Protein AF-A0A4Q1FL68-F1 (afdb_monomer)

Radius of gyration: 21.6 Å; Cα contacts (8 Å, |Δi|>4): 168; chains: 1; bounding box: 75×40×51 Å

Solvent-accessible surface area (backbone atoms only — not comparable to full-atom values): 9561 Å² total; per-residue (Å²): 139,89,84,81,88,77,91,76,84,89,76,88,78,85,79,75,80,67,75,79,68,65,76,71,36,70,57,87,74,77,48,48,93,77,62,87,72,73,60,87,50,47,47,57,50,82,86,76,39,40,48,78,50,68,54,95,73,36,82,46,77,43,69,83,69,42,87,96,57,92,79,55,83,44,69,54,54,69,50,68,47,77,45,79,48,75,44,86,43,71,66,96,76,82,95,60,69,50,73,46,64,46,68,84,39,97,88,41,91,82,41,61,41,79,60,50,80,71,38,71,60,80,55,54,75,44,78,43,81,39,72,44,69,81,77,81,82,85,127

Secondary structure (DSSP, 8-state):
-------------------------SS----TTT--S--TT-EE-TTTT-EEEEETTEEEEE-TT-TTS---EEPPP--SEEEEEEE-----SSS-EEEEEEES-TT-TT-EEEEEEEEE--SS-EEEEEEE-------

Structure (mmCIF, N/CA/C/O backbone):
data_AF-A0A4Q1FL68-F1
#
_entry.id   AF-A0A4Q1FL68-F1
#
loop_
_atom_site.group_PDB
_atom_site.id
_atom_site.type_symbol
_atom_site.label_atom_id
_atom_site.label_alt_id
_atom_site.label_comp_id
_atom_site.label_asym_id
_atom_site.label_entity_id
_atom_site.label_seq_id
_atom_site.pdbx_PDB_ins_code
_atom_site.Cartn_x
_atom_site.Cartn_y
_atom_site.Cartn_z
_atom_site.occupancy
_atom_site.B_iso_or_equiv
_atom_site.auth_seq_id
_atom_site.auth_comp_id
_atom_site.auth_asym_id
_atom_site.auth_atom_id
_atom_site.pdbx_PDB_model_num
ATOM 1 N N . MET A 1 1 ? -60.966 20.858 -30.328 1.00 38.47 1 MET A N 1
ATOM 2 C CA . MET A 1 1 ? -59.551 21.075 -29.950 1.00 38.47 1 MET A CA 1
ATOM 3 C C . MET A 1 1 ? -59.483 21.278 -28.440 1.00 38.47 1 MET A C 1
ATOM 5 O O . MET A 1 1 ? -59.977 22.287 -27.958 1.00 38.47 1 MET A O 1
ATOM 9 N N . LYS A 1 2 ? -58.999 20.282 -27.686 1.00 35.16 2 LYS A N 1
ATOM 10 C CA . LYS A 1 2 ? -58.949 20.307 -26.213 1.00 35.16 2 LYS A CA 1
ATOM 11 C C . LYS A 1 2 ? -57.629 20.940 -25.759 1.00 35.16 2 LYS A C 1
ATOM 13 O O . LYS A 1 2 ? -56.574 20.462 -26.155 1.00 35.16 2 LYS A O 1
ATOM 18 N N . ARG A 1 3 ? -57.688 21.988 -24.933 1.00 37.50 3 ARG A N 1
ATOM 19 C CA . ARG A 1 3 ? -56.537 22.503 -24.176 1.00 37.50 3 ARG A CA 1
ATOM 20 C C . ARG A 1 3 ? -56.723 22.067 -22.728 1.00 37.50 3 ARG A C 1
ATOM 22 O O . ARG A 1 3 ? -57.634 22.549 -22.067 1.00 37.50 3 ARG A O 1
ATOM 29 N N . VAL A 1 4 ? -55.902 21.129 -22.270 1.00 54.00 4 VAL A N 1
ATOM 30 C CA . VAL A 1 4 ? -55.790 20.783 -20.850 1.00 54.00 4 VAL A CA 1
ATOM 31 C C . VAL A 1 4 ? -54.464 21.359 -20.379 1.00 54.00 4 VAL A C 1
ATOM 33 O O . VAL A 1 4 ? -53.405 20.955 -20.851 1.00 54.00 4 VAL A O 1
ATOM 36 N N . VAL A 1 5 ? -54.546 22.358 -19.507 1.00 51.44 5 VAL A N 1
ATOM 37 C CA . VAL A 1 5 ? -53.416 22.874 -18.736 1.00 51.44 5 VAL A CA 1
ATOM 38 C C . VAL A 1 5 ? -53.169 21.870 -17.614 1.00 51.44 5 VAL A C 1
ATOM 40 O O . VAL A 1 5 ? -54.077 21.615 -16.828 1.00 51.44 5 VAL A O 1
ATOM 43 N N . LEU A 1 6 ? -51.969 21.293 -17.542 1.00 43.84 6 LEU A N 1
ATOM 44 C CA . LEU A 1 6 ? -51.555 20.461 -16.414 1.00 43.84 6 LEU A CA 1
ATOM 45 C C . LEU A 1 6 ? -50.256 21.025 -15.840 1.00 43.84 6 LEU A C 1
ATOM 47 O O . LEU A 1 6 ? -49.167 20.795 -16.361 1.00 43.84 6 LEU A O 1
ATOM 51 N N . ALA A 1 7 ? -50.404 21.810 -14.775 1.00 53.12 7 ALA A N 1
ATOM 52 C CA . ALA A 1 7 ? -49.315 22.184 -13.890 1.00 53.12 7 ALA A CA 1
ATOM 53 C C . ALA A 1 7 ? -48.900 20.936 -13.095 1.00 53.12 7 ALA A C 1
ATOM 55 O O . ALA A 1 7 ? -49.664 20.437 -12.270 1.00 53.12 7 ALA A O 1
ATOM 56 N N . GLY A 1 8 ? -47.713 20.405 -13.386 1.00 50.78 8 GLY A N 1
ATOM 57 C CA . GLY A 1 8 ? -47.106 19.311 -12.635 1.00 50.78 8 GLY A CA 1
ATOM 58 C C . GLY A 1 8 ? -46.174 19.855 -11.558 1.00 50.78 8 GLY A C 1
ATOM 59 O O . GLY A 1 8 ? -45.108 20.379 -11.867 1.00 50.78 8 GLY A O 1
ATOM 60 N N . LEU A 1 9 ? -46.582 19.717 -10.298 1.00 55.81 9 LEU A N 1
ATOM 61 C CA . LEU A 1 9 ? -45.717 19.817 -9.124 1.00 55.81 9 LEU A CA 1
ATOM 62 C C . LEU A 1 9 ? -44.609 18.758 -9.221 1.00 55.81 9 LEU A C 1
ATOM 64 O O . LEU A 1 9 ? -44.882 17.567 -9.088 1.00 55.81 9 LEU A O 1
ATOM 68 N N . ILE A 1 10 ? -43.359 19.184 -9.414 1.00 57.78 10 ILE A N 1
ATOM 69 C CA . ILE A 1 10 ? -42.196 18.333 -9.146 1.00 57.78 10 ILE A CA 1
ATOM 70 C C . ILE A 1 10 ? -41.910 18.447 -7.650 1.00 57.78 10 ILE A C 1
ATOM 72 O O . ILE A 1 10 ? -41.190 19.331 -7.192 1.00 57.78 10 ILE A O 1
ATOM 76 N N . THR A 1 11 ? -42.530 17.566 -6.873 1.00 56.22 11 THR A N 1
ATOM 77 C CA . THR A 1 11 ? -42.087 17.249 -5.516 1.00 56.22 11 THR A CA 1
ATOM 78 C C . THR A 1 11 ? -41.126 16.066 -5.552 1.00 56.22 11 THR A C 1
ATOM 80 O O . THR A 1 11 ? -41.360 15.100 -6.272 1.00 56.22 11 THR A O 1
ATOM 83 N N . MET A 1 12 ? -40.134 16.135 -4.665 1.00 51.56 12 MET A N 1
ATOM 84 C CA . MET A 1 12 ? -39.183 15.102 -4.242 1.00 51.56 12 MET A CA 1
ATOM 85 C C . MET A 1 12 ? -37.934 14.848 -5.086 1.00 51.56 12 MET A C 1
ATOM 87 O O . MET A 1 12 ? -37.972 14.415 -6.230 1.00 51.56 12 MET A O 1
ATOM 91 N N . GLY A 1 13 ? -36.810 14.943 -4.377 1.00 44.91 13 GLY A N 1
ATOM 92 C CA . GLY A 1 13 ? -35.602 14.196 -4.688 1.00 44.91 13 GLY A CA 1
ATOM 93 C C . GLY A 1 13 ? -34.361 14.856 -4.122 1.00 44.91 13 GLY A C 1
ATOM 94 O O . GLY A 1 13 ? -33.482 15.229 -4.887 1.00 44.91 13 GLY A O 1
ATOM 95 N N . GLY A 1 14 ? -34.302 15.051 -2.801 1.00 46.12 14 GLY A N 1
ATOM 96 C CA . GLY A 1 14 ? -33.096 15.539 -2.145 1.00 46.12 14 GLY A CA 1
ATOM 97 C C . GLY A 1 14 ? -31.910 14.649 -2.502 1.00 46.12 14 GLY A C 1
ATOM 98 O O . GLY A 1 14 ? -31.832 13.505 -2.061 1.00 46.12 14 GLY A O 1
ATOM 99 N N . PHE A 1 15 ? -30.979 15.183 -3.287 1.00 42.38 15 PHE A N 1
ATOM 100 C CA . PHE A 1 15 ? -29.649 14.612 -3.411 1.00 42.38 15 PHE A CA 1
ATOM 101 C C . PHE A 1 15 ? -28.883 14.984 -2.145 1.00 42.38 15 PHE A C 1
ATOM 103 O O . PHE A 1 15 ? -28.096 15.925 -2.102 1.00 42.38 15 PHE A O 1
ATOM 110 N N . LEU A 1 16 ? -29.144 14.223 -1.082 1.00 40.34 16 LEU A N 1
ATOM 111 C CA . LEU A 1 16 ? -28.136 13.984 -0.068 1.00 40.34 16 LEU A CA 1
ATOM 112 C C . LEU A 1 16 ? -26.977 13.307 -0.799 1.00 40.34 16 LEU A C 1
ATOM 114 O O . LEU A 1 16 ? -26.956 12.090 -0.969 1.00 40.34 16 LEU A O 1
ATOM 118 N N . THR A 1 17 ? -26.005 14.094 -1.248 1.00 43.28 17 THR A N 1
ATOM 119 C CA . THR A 1 17 ? -24.650 13.599 -1.454 1.00 43.28 17 THR A CA 1
ATOM 120 C C . THR A 1 17 ? -24.117 13.236 -0.073 1.00 43.28 17 THR A C 1
ATOM 122 O O . THR A 1 17 ? -23.341 13.973 0.533 1.00 43.28 17 THR A O 1
ATOM 125 N N . ALA A 1 18 ? -24.595 12.116 0.473 1.00 43.59 18 ALA A N 1
ATOM 126 C CA . ALA A 1 18 ? -23.872 11.410 1.500 1.00 43.59 18 ALA A CA 1
ATOM 127 C C . ALA A 1 18 ? -22.549 11.050 0.835 1.00 43.59 18 ALA A C 1
ATOM 129 O O . ALA A 1 18 ? -22.486 10.160 -0.014 1.00 43.59 18 ALA A O 1
ATOM 130 N N . THR A 1 19 ? -21.502 11.805 1.158 1.00 42.75 19 THR A N 1
ATOM 131 C CA . THR A 1 19 ? -20.141 11.333 0.988 1.00 42.75 19 THR A CA 1
ATOM 132 C C . THR A 1 19 ? -20.134 9.964 1.650 1.00 42.75 19 THR A C 1
ATOM 134 O O . THR A 1 19 ? -20.277 9.842 2.866 1.00 42.75 19 THR A O 1
ATOM 137 N N . ALA A 1 20 ? -20.088 8.899 0.851 1.00 45.69 20 ALA A N 1
ATOM 138 C CA . ALA A 1 20 ? -19.886 7.558 1.368 1.00 45.69 20 ALA A CA 1
ATOM 139 C C . ALA A 1 20 ? -18.429 7.491 1.833 1.00 45.69 20 ALA A C 1
ATOM 141 O O . ALA A 1 20 ? -17.590 6.836 1.225 1.00 45.69 20 ALA A O 1
ATOM 142 N N . GLN A 1 21 ? -18.112 8.251 2.881 1.00 44.91 21 GLN A N 1
ATOM 143 C CA . GLN A 1 21 ? -16.871 8.161 3.603 1.00 44.91 21 GLN A CA 1
ATOM 144 C C . GLN A 1 21 ? -16.865 6.740 4.143 1.00 44.91 21 GLN A C 1
ATOM 146 O O . GLN A 1 21 ? -17.746 6.341 4.910 1.00 44.91 21 GLN A O 1
ATOM 151 N N . CYS A 1 22 ? -15.955 5.945 3.593 1.00 55.84 22 CYS A N 1
ATOM 152 C CA . CYS A 1 22 ? -15.843 4.530 3.868 1.00 55.84 22 CYS A CA 1
ATOM 153 C C . CYS A 1 22 ? -16.003 4.251 5.358 1.00 55.84 22 CYS A C 1
ATOM 155 O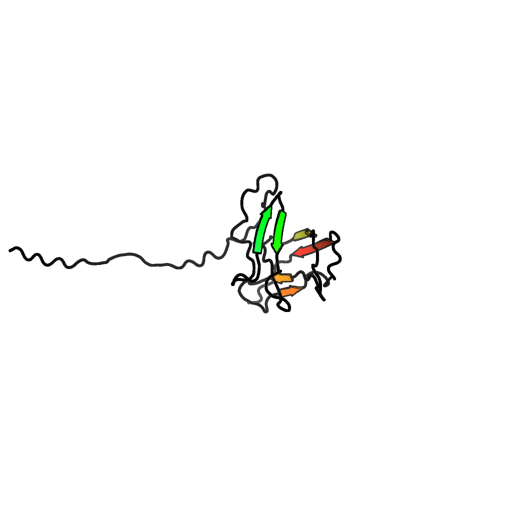 O . CYS A 1 22 ? -15.325 4.865 6.192 1.00 55.84 22 CYS A O 1
ATOM 157 N N . LYS A 1 23 ? -16.910 3.326 5.700 1.00 58.59 23 LYS A N 1
ATOM 158 C CA . LYS A 1 23 ? -16.987 2.843 7.075 1.00 58.59 23 LYS A CA 1
ATOM 159 C C . LYS A 1 23 ? -15.610 2.309 7.432 1.00 58.59 23 LYS A C 1
ATOM 161 O O . LYS A 1 23 ? -14.979 1.600 6.656 1.00 58.59 23 LYS A O 1
ATOM 166 N N . THR A 1 24 ? -15.132 2.737 8.592 1.00 54.44 24 THR A N 1
ATOM 167 C CA . THR A 1 24 ? -13.865 2.266 9.132 1.00 54.44 24 THR A CA 1
ATOM 168 C C . THR A 1 24 ? -13.940 0.751 9.257 1.00 54.44 24 THR A C 1
ATOM 170 O O . THR A 1 24 ? -14.689 0.259 10.103 1.00 54.44 24 THR A O 1
ATOM 173 N N . GLU A 1 25 ? -13.171 0.030 8.446 1.00 57.06 25 GLU A N 1
ATOM 174 C CA . GLU A 1 25 ? -13.070 -1.415 8.576 1.00 57.06 25 GLU A CA 1
ATOM 175 C C . GLU A 1 25 ? -12.240 -1.715 9.819 1.00 57.06 25 GLU A C 1
ATOM 177 O O . GLU A 1 25 ? -11.024 -1.561 9.887 1.00 57.06 25 GLU A O 1
ATOM 182 N N . SER A 1 26 ? -12.947 -2.069 10.887 1.00 47.94 26 SER A N 1
ATOM 183 C CA . SER A 1 26 ? -12.326 -2.300 12.184 1.00 47.94 26 SER A CA 1
ATOM 184 C C . SER A 1 26 ? -11.524 -3.609 12.185 1.00 47.94 26 SER A C 1
ATOM 186 O O . SER A 1 26 ? -10.798 -3.918 13.107 1.00 47.94 26 SER A O 1
ATOM 188 N N . THR A 1 27 ? -11.607 -4.428 11.162 1.00 51.28 27 THR A N 1
ATOM 189 C CA . THR A 1 27 ? -10.770 -5.613 11.011 1.00 51.28 27 THR A CA 1
ATOM 190 C C . THR A 1 27 ? -10.462 -5.679 9.534 1.00 51.28 27 THR A C 1
ATOM 192 O O . THR A 1 27 ? -11.394 -5.576 8.740 1.00 51.28 27 THR A O 1
ATOM 195 N N . ILE A 1 28 ? -9.189 -5.821 9.153 1.00 49.19 28 ILE A N 1
ATOM 196 C CA . ILE A 1 28 ? -8.866 -6.226 7.782 1.00 49.19 28 ILE A CA 1
ATOM 197 C C . ILE A 1 28 ? -9.417 -7.646 7.652 1.00 49.19 28 ILE A C 1
ATOM 199 O O . ILE A 1 28 ? -8.750 -8.615 7.992 1.00 49.19 28 ILE A O 1
ATOM 203 N N . VAL A 1 29 ? -10.677 -7.760 7.245 1.00 51.66 29 VAL A N 1
ATOM 204 C CA . VAL A 1 29 ? -11.280 -9.012 6.785 1.00 51.66 29 VAL A CA 1
ATOM 205 C C . VAL A 1 29 ? -11.355 -8.939 5.265 1.00 51.66 29 VAL A C 1
ATOM 207 O O . VAL A 1 29 ? -12.341 -9.317 4.645 1.00 51.66 29 VAL A O 1
ATOM 210 N N . GLU A 1 30 ? -10.292 -8.428 4.643 1.00 56.22 30 GLU A N 1
ATOM 211 C CA . GLU A 1 30 ? -9.971 -8.810 3.273 1.00 56.22 30 GLU A CA 1
ATOM 212 C C . GLU A 1 30 ? -9.523 -10.264 3.385 1.00 56.22 30 GLU A C 1
ATOM 214 O O . GLU A 1 30 ? -8.355 -10.581 3.613 1.00 56.22 30 GLU A O 1
ATOM 219 N N . ASN A 1 31 ? -10.500 -11.168 3.373 1.00 61.88 31 ASN A N 1
ATOM 220 C CA . ASN A 1 31 ? -10.217 -12.580 3.268 1.00 61.88 31 ASN A CA 1
ATOM 221 C C . ASN A 1 31 ? -9.786 -12.816 1.823 1.00 61.88 31 ASN A C 1
ATOM 223 O O . ASN A 1 31 ? -10.612 -13.121 0.963 1.00 61.88 31 ASN A O 1
ATOM 227 N N . PHE A 1 32 ? -8.486 -12.650 1.586 1.00 64.06 32 PHE A N 1
ATOM 228 C CA . PHE A 1 32 ? -7.834 -12.884 0.307 1.00 64.06 32 PHE A CA 1
ATOM 229 C C . PHE A 1 32 ? -8.137 -14.282 -0.248 1.00 64.06 32 PHE A C 1
ATOM 231 O O . PHE A 1 32 ? -8.145 -14.459 -1.460 1.00 64.06 32 PHE A O 1
ATOM 238 N N . ASP A 1 33 ? -8.481 -15.264 0.593 1.00 64.62 33 ASP A N 1
ATOM 239 C CA . ASP A 1 33 ? -8.889 -16.593 0.134 1.00 64.62 33 ASP A CA 1
ATOM 240 C C . ASP A 1 33 ? -10.263 -16.638 -0.536 1.00 64.62 33 ASP A C 1
ATOM 242 O O . ASP A 1 33 ? -10.497 -17.500 -1.380 1.00 64.62 33 ASP A O 1
ATOM 246 N N . THR A 1 34 ? -11.144 -15.692 -0.213 1.00 70.19 34 THR A N 1
ATOM 247 C CA . THR A 1 34 ? -12.507 -15.574 -0.766 1.00 70.19 34 THR A CA 1
ATOM 248 C C . THR A 1 34 ? -12.732 -14.275 -1.543 1.00 70.19 34 THR A C 1
ATOM 250 O O . THR A 1 34 ? -13.861 -13.957 -1.921 1.00 70.19 34 THR A O 1
ATOM 253 N N . TRP A 1 35 ? -11.662 -13.516 -1.765 1.00 67.62 35 TRP A N 1
ATOM 254 C CA . TRP A 1 35 ? -11.695 -12.188 -2.354 1.00 67.62 35 TRP A CA 1
ATOM 255 C C . TRP A 1 35 ? -11.998 -12.248 -3.852 1.00 67.62 35 TRP A C 1
ATOM 257 O O . TRP A 1 35 ? -11.358 -12.994 -4.593 1.00 67.62 35 TRP A O 1
ATOM 267 N N . LYS A 1 36 ? -13.003 -11.477 -4.282 1.00 69.50 36 LYS A N 1
ATOM 268 C CA . LYS A 1 36 ? -13.487 -11.452 -5.673 1.00 69.50 36 LYS A CA 1
ATOM 269 C C . LYS A 1 36 ? -13.261 -10.111 -6.364 1.00 69.50 36 LYS A C 1
ATOM 271 O O . LYS A 1 36 ? -12.954 -10.104 -7.547 1.00 69.50 36 LYS A O 1
ATOM 276 N N . ASP A 1 37 ? -13.364 -9.010 -5.622 1.00 74.56 37 ASP A N 1
ATOM 277 C CA . ASP A 1 37 ? -13.286 -7.645 -6.145 1.00 74.56 37 ASP A CA 1
ATOM 278 C C . ASP A 1 37 ? -12.617 -6.716 -5.131 1.00 74.56 37 ASP A C 1
ATOM 280 O O . ASP A 1 37 ? -12.835 -6.852 -3.924 1.00 74.56 37 ASP A O 1
ATOM 284 N N . ILE A 1 38 ? -11.856 -5.726 -5.610 1.00 76.06 38 ILE A N 1
ATOM 285 C CA . ILE A 1 38 ? -11.216 -4.720 -4.752 1.00 76.06 38 ILE A CA 1
ATOM 286 C C . ILE A 1 38 ? -12.271 -4.006 -3.909 1.00 76.06 38 ILE A C 1
ATOM 288 O O . ILE A 1 38 ? -13.262 -3.494 -4.435 1.00 76.06 38 ILE A O 1
ATOM 292 N N . ASN A 1 39 ? -12.040 -3.913 -2.598 1.00 73.44 39 ASN A N 1
ATOM 293 C CA . ASN A 1 39 ? -12.896 -3.094 -1.758 1.00 73.44 39 ASN A CA 1
ATOM 294 C C . ASN A 1 39 ? -12.823 -1.638 -2.240 1.00 73.44 39 ASN A C 1
ATOM 296 O O . ASN A 1 39 ? -11.746 -1.059 -2.323 1.00 73.44 39 ASN A O 1
ATOM 300 N N . LYS A 1 40 ? -13.987 -1.036 -2.503 1.00 71.69 40 LYS A N 1
ATOM 301 C CA . LYS A 1 40 ? -14.165 0.365 -2.932 1.00 71.69 40 LYS A CA 1
ATOM 302 C C . LYS A 1 40 ? -13.472 1.420 -2.054 1.00 71.69 40 LYS A C 1
ATOM 304 O O . LYS A 1 40 ? -13.433 2.587 -2.422 1.00 71.69 40 LYS A O 1
ATOM 309 N N . CYS A 1 41 ? -13.002 1.028 -0.873 1.00 72.31 41 CYS A N 1
ATOM 310 C CA . CYS A 1 41 ? -12.243 1.865 0.046 1.00 72.31 41 CYS A CA 1
ATOM 311 C C . CYS A 1 41 ? -10.733 1.854 -0.205 1.00 72.31 41 CYS A C 1
ATOM 313 O O . CYS A 1 41 ? -10.035 2.697 0.354 1.00 72.31 41 CYS A O 1
ATOM 315 N N . TRP A 1 42 ? -10.232 0.946 -1.045 1.00 75.44 42 TRP A N 1
ATOM 316 C CA . TRP A 1 42 ? -8.942 1.132 -1.689 1.00 75.44 42 TRP A CA 1
ATOM 317 C C . TRP A 1 42 ? -9.102 2.139 -2.815 1.00 75.44 42 TRP A C 1
ATOM 319 O O . TRP A 1 42 ? -9.976 2.004 -3.671 1.00 75.44 42 TRP A O 1
ATOM 329 N N . THR A 1 43 ? -8.235 3.140 -2.828 1.00 72.12 43 THR A N 1
ATOM 330 C CA . THR A 1 43 ? -8.197 4.123 -3.905 1.00 72.12 43 THR A CA 1
ATOM 331 C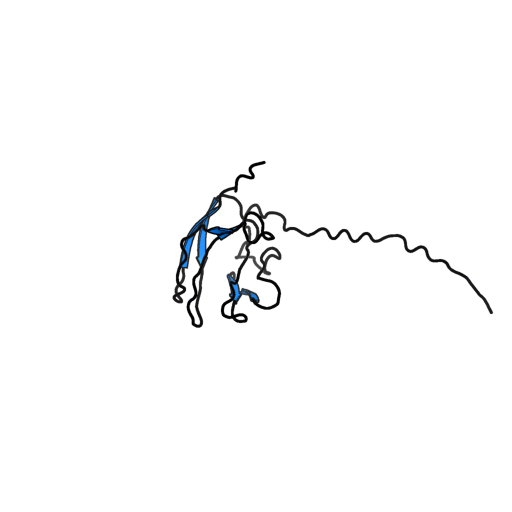 C . THR A 1 43 ? -6.763 4.386 -4.317 1.00 72.12 43 THR A C 1
ATOM 333 O O . THR A 1 43 ? -5.826 4.295 -3.521 1.00 72.12 43 THR A O 1
ATOM 336 N N . ALA A 1 44 ? -6.616 4.736 -5.584 1.00 73.81 44 ALA A N 1
ATOM 337 C CA . ALA A 1 44 ? -5.399 5.270 -6.156 1.00 73.81 44 ALA A CA 1
ATOM 338 C C . ALA A 1 44 ? -5.627 6.754 -6.495 1.00 73.81 44 ALA A C 1
ATOM 340 O O . ALA A 1 44 ? -6.774 7.220 -6.492 1.00 73.81 44 ALA A O 1
ATOM 341 N N . GLN A 1 45 ? -4.564 7.527 -6.725 1.00 67.56 45 GLN A N 1
ATOM 342 C CA . GLN A 1 45 ? -4.700 8.957 -7.014 1.00 67.56 45 GLN A CA 1
ATOM 343 C C . GLN A 1 45 ? -5.564 9.190 -8.2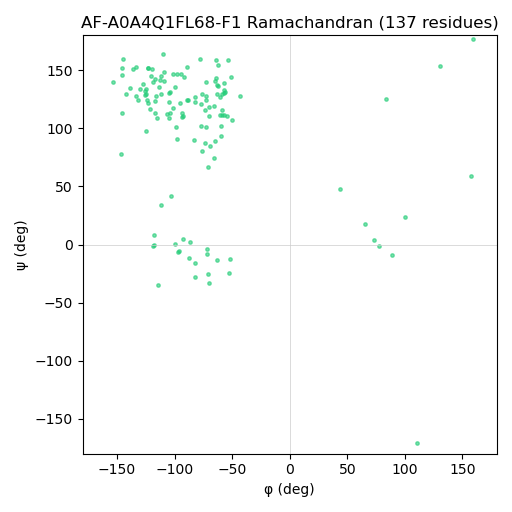66 1.00 67.56 45 GLN A C 1
ATOM 345 O O . GLN A 1 45 ? -5.331 8.595 -9.322 1.00 67.56 45 GLN A O 1
ATOM 350 N N . ALA A 1 46 ? -6.560 10.071 -8.137 1.00 55.78 46 ALA A N 1
ATOM 351 C CA . ALA A 1 46 ? -7.516 10.379 -9.196 1.00 55.78 46 ALA A CA 1
ATOM 352 C C . ALA A 1 46 ? -6.843 10.997 -10.438 1.00 55.78 46 ALA A C 1
ATOM 354 O O . ALA A 1 46 ? -5.800 11.647 -10.348 1.00 55.78 46 ALA A O 1
ATOM 355 N N . GLY A 1 47 ? -7.478 10.825 -11.602 1.00 58.16 47 GLY A N 1
ATOM 356 C CA . GLY A 1 47 ? -7.046 11.441 -12.864 1.00 58.16 47 GLY A CA 1
ATOM 357 C C . GLY A 1 47 ? -6.260 10.532 -13.814 1.00 58.16 47 GLY A C 1
ATOM 358 O O . GLY A 1 47 ? -5.495 11.038 -14.625 1.00 58.16 47 GLY A O 1
ATOM 359 N N . GLY A 1 48 ? -6.407 9.203 -13.719 1.00 59.50 48 GLY A N 1
ATOM 360 C CA . GLY A 1 48 ? -5.808 8.246 -14.672 1.00 59.50 48 GLY A CA 1
ATOM 361 C C . GLY A 1 48 ? -4.289 8.068 -14.552 1.00 59.50 48 GLY A C 1
ATOM 362 O O . GLY A 1 48 ? -3.678 7.336 -15.332 1.00 59.50 48 GLY A O 1
ATOM 363 N N . LYS A 1 49 ? -3.675 8.715 -13.558 1.00 69.06 49 LYS A N 1
ATOM 364 C CA . LYS A 1 49 ? -2.231 8.659 -13.309 1.00 69.06 49 LYS A CA 1
ATOM 365 C C . LYS A 1 49 ? -1.801 7.278 -12.795 1.00 69.06 49 LYS A C 1
ATOM 367 O O . LYS A 1 49 ? -0.716 6.796 -13.110 1.00 69.06 49 LYS A O 1
ATOM 372 N N . THR A 1 50 ? -2.674 6.623 -12.034 1.00 76.25 50 THR A N 1
ATOM 373 C CA . THR A 1 50 ? -2.437 5.310 -11.425 1.00 76.25 50 THR A CA 1
ATOM 374 C C . THR A 1 50 ? -3.510 4.311 -11.844 1.00 76.25 50 THR A C 1
ATOM 376 O O . THR A 1 50 ? -4.647 4.694 -12.122 1.00 76.25 50 THR A O 1
ATOM 379 N N . MET A 1 51 ? -3.155 3.027 -11.881 1.00 78.44 51 MET A N 1
ATOM 380 C CA . MET A 1 51 ? -4.101 1.929 -12.087 1.00 78.44 51 MET A CA 1
ATOM 381 C C . MET A 1 51 ? -4.089 0.999 -10.882 1.00 78.44 51 MET A C 1
ATOM 383 O O . MET A 1 51 ? -3.027 0.696 -10.341 1.00 78.44 51 MET A O 1
ATOM 387 N N . LEU A 1 52 ? -5.272 0.537 -10.485 1.00 82.50 52 LEU A N 1
ATOM 388 C CA . LEU A 1 52 ? -5.468 -0.352 -9.348 1.00 82.50 52 LEU A CA 1
ATOM 389 C C . LEU A 1 52 ? -6.361 -1.520 -9.760 1.00 82.50 52 LEU A C 1
ATOM 391 O O . LEU A 1 52 ? -7.467 -1.298 -10.249 1.00 82.50 52 LEU A O 1
ATOM 395 N N . TYR A 1 53 ? -5.888 -2.749 -9.570 1.00 81.50 53 TYR A N 1
ATOM 396 C CA . TYR A 1 53 ? -6.632 -3.962 -9.910 1.00 81.50 53 TYR A CA 1
ATOM 397 C C . TYR A 1 53 ? -6.360 -5.097 -8.913 1.00 81.50 53 TYR A C 1
ATOM 399 O O . TYR A 1 53 ? -5.377 -5.076 -8.171 1.00 81.50 53 TYR A O 1
ATOM 407 N N . ALA A 1 54 ? -7.268 -6.071 -8.868 1.00 82.19 54 ALA A N 1
ATOM 408 C CA . ALA A 1 54 ? -7.110 -7.308 -8.111 1.00 82.19 54 ALA A CA 1
ATOM 409 C C . ALA A 1 54 ? -6.675 -8.433 -9.053 1.00 82.19 54 ALA A C 1
ATOM 411 O O . ALA A 1 54 ? -7.243 -8.577 -10.133 1.00 82.19 54 ALA A O 1
ATOM 412 N N . SER A 1 55 ? -5.701 -9.245 -8.644 1.00 81.69 55 SER A N 1
ATOM 413 C CA . SER A 1 55 ? -5.346 -10.496 -9.330 1.00 81.69 55 SER A CA 1
ATOM 414 C C . SER A 1 55 ? -4.725 -11.467 -8.343 1.00 81.69 55 SER A C 1
ATOM 416 O O . SER A 1 55 ? -3.922 -11.045 -7.518 1.00 81.69 55 SER A O 1
ATOM 418 N N . ASP A 1 56 ? -5.061 -12.756 -8.429 1.00 78.06 56 ASP A N 1
ATOM 419 C CA . ASP A 1 56 ? -4.435 -13.833 -7.644 1.00 78.06 56 ASP A CA 1
ATOM 420 C C . ASP A 1 56 ? -4.218 -13.483 -6.168 1.00 78.06 56 ASP A C 1
ATOM 422 O O . ASP A 1 56 ? -3.131 -13.663 -5.616 1.00 78.06 56 ASP A O 1
ATOM 426 N N . LYS A 1 57 ? -5.260 -12.943 -5.521 1.00 74.81 57 LYS A N 1
ATOM 427 C CA . LYS A 1 57 ? -5.219 -12.561 -4.102 1.00 74.81 57 LYS A CA 1
ATOM 428 C C . LYS A 1 57 ? -4.250 -11.415 -3.763 1.00 74.81 57 LYS A C 1
ATOM 430 O O . LYS A 1 57 ? -3.914 -11.214 -2.600 1.00 74.81 57 LYS A O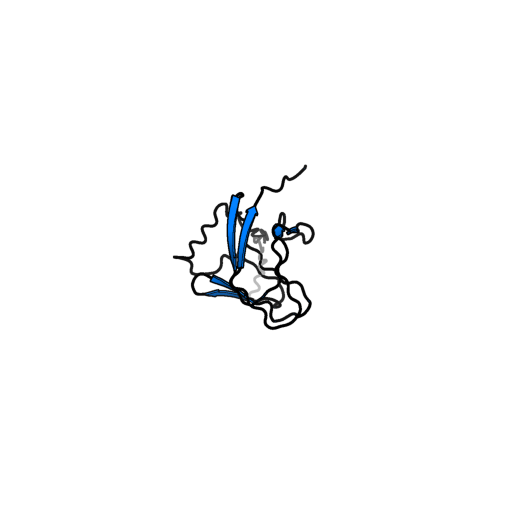 1
ATOM 435 N N . LYS A 1 58 ? -3.815 -10.647 -4.763 1.00 78.25 58 LYS A N 1
ATOM 436 C CA . LYS A 1 58 ? -2.978 -9.451 -4.636 1.00 78.25 58 LYS A CA 1
ATOM 437 C C . LYS A 1 58 ? -3.707 -8.209 -5.141 1.00 78.25 58 LYS A C 1
ATOM 439 O O . LYS A 1 58 ? -4.399 -8.239 -6.159 1.00 78.25 58 LYS A O 1
ATOM 444 N N . ILE A 1 59 ? -3.484 -7.097 -4.450 1.00 83.25 59 ILE A N 1
ATOM 445 C CA . ILE A 1 59 ? -3.734 -5.760 -4.987 1.00 83.25 59 ILE A CA 1
ATOM 446 C C . ILE A 1 59 ? -2.525 -5.390 -5.836 1.00 83.25 59 ILE A C 1
ATOM 448 O O . ILE A 1 59 ? -1.396 -5.455 -5.348 1.00 83.25 59 ILE A O 1
ATOM 452 N N . ILE A 1 60 ? -2.754 -4.990 -7.081 1.00 85.75 60 ILE A N 1
ATOM 453 C CA . ILE A 1 60 ? -1.689 -4.525 -7.958 1.00 85.75 60 ILE A CA 1
ATOM 454 C C . ILE A 1 60 ? -1.925 -3.060 -8.298 1.00 85.75 60 ILE A C 1
ATOM 456 O O . ILE A 1 60 ? -3.011 -2.658 -8.719 1.00 85.75 60 ILE A O 1
ATOM 460 N N . PHE A 1 61 ? -0.885 -2.268 -8.066 1.00 86.94 61 PHE A N 1
ATOM 461 C CA . PHE A 1 61 ? -0.874 -0.825 -8.218 1.00 86.94 61 PHE A CA 1
ATOM 462 C C . PHE A 1 61 ? 0.205 -0.440 -9.227 1.00 86.94 61 PHE A C 1
ATOM 464 O O . PHE A 1 61 ? 1.390 -0.668 -8.986 1.00 86.94 61 PHE A O 1
ATOM 471 N N . TYR A 1 62 ? -0.204 0.151 -10.348 1.00 85.31 62 TYR A N 1
ATOM 472 C CA . TYR A 1 62 ? 0.712 0.693 -11.346 1.00 85.31 62 TYR A CA 1
ATOM 473 C C . TYR A 1 62 ? 0.756 2.212 -11.282 1.00 85.31 62 TYR A C 1
ATOM 475 O O . TYR A 1 62 ? -0.273 2.886 -11.357 1.00 85.31 62 TYR A O 1
ATOM 483 N N . SER A 1 63 ? 1.974 2.742 -11.236 1.00 77.06 63 SER A N 1
ATOM 484 C CA . SER A 1 63 ? 2.289 4.170 -11.214 1.00 77.06 63 SER A CA 1
ATOM 485 C C . SER A 1 63 ? 2.974 4.643 -12.506 1.00 77.06 63 SER A C 1
ATOM 487 O O . SER A 1 63 ? 3.852 5.497 -12.471 1.00 77.06 63 SER A O 1
ATOM 489 N N . MET A 1 64 ? 2.619 4.056 -13.654 1.00 68.69 64 MET A N 1
ATOM 490 C CA . MET A 1 64 ? 3.393 4.177 -14.902 1.00 68.69 64 MET A CA 1
ATOM 491 C C . MET A 1 64 ? 3.133 5.457 -15.713 1.00 68.69 64 MET A C 1
ATOM 493 O O . MET A 1 64 ? 3.923 5.782 -16.595 1.00 68.69 64 MET A O 1
ATOM 497 N N . ASN A 1 65 ? 2.051 6.193 -15.442 1.00 67.69 65 ASN A N 1
ATOM 498 C CA . ASN A 1 65 ? 1.557 7.207 -16.384 1.00 67.69 65 ASN A CA 1
ATOM 499 C C . ASN A 1 65 ? 1.975 8.647 -16.043 1.00 67.69 65 ASN A C 1
ATOM 501 O O . ASN A 1 65 ? 1.565 9.579 -16.735 1.00 67.69 65 ASN A O 1
ATOM 505 N N . SER A 1 66 ? 2.734 8.878 -14.968 1.00 73.75 66 SER A N 1
ATOM 506 C CA . SER A 1 66 ? 3.113 10.239 -14.543 1.00 73.75 66 SER A CA 1
ATOM 507 C C . SER A 1 66 ? 4.508 10.277 -13.902 1.00 73.75 66 SER A C 1
ATOM 509 O O . SER A 1 66 ? 4.620 10.319 -12.677 1.00 73.75 66 SER A O 1
ATOM 511 N N . PRO A 1 67 ? 5.583 10.237 -14.715 1.00 74.12 67 PRO A N 1
ATOM 512 C CA . PRO A 1 67 ? 6.957 10.335 -14.223 1.00 74.12 67 PRO A CA 1
ATOM 513 C C . PRO A 1 67 ? 7.194 11.618 -13.416 1.00 74.12 67 PRO A C 1
ATOM 515 O O . PRO A 1 67 ? 6.735 12.690 -13.805 1.00 74.12 67 PRO A O 1
ATOM 518 N N . GLY A 1 68 ? 7.939 11.514 -12.314 1.00 77.06 68 GLY A N 1
ATOM 519 C CA . GLY A 1 68 ? 8.291 12.655 -11.457 1.00 77.06 68 GLY A CA 1
ATOM 520 C C . GLY A 1 68 ? 7.178 13.133 -10.517 1.00 77.06 68 GLY A C 1
ATOM 521 O O . GLY A 1 68 ? 7.408 14.050 -9.732 1.00 77.06 68 GLY A O 1
ATOM 522 N N . GLU A 1 69 ? 5.995 12.518 -10.558 1.00 79.19 69 GLU A N 1
ATOM 523 C CA . GLU A 1 69 ? 4.935 12.768 -9.586 1.00 79.19 69 GLU A CA 1
ATOM 524 C C . GLU A 1 69 ? 4.912 11.703 -8.486 1.00 79.19 69 GLU A C 1
ATOM 526 O O . GLU A 1 69 ? 5.173 10.522 -8.726 1.00 79.19 69 GLU A O 1
ATOM 531 N N . ASN A 1 70 ? 4.541 12.117 -7.273 1.00 79.31 70 ASN A N 1
ATOM 532 C CA . ASN A 1 70 ? 4.282 11.181 -6.186 1.00 79.31 70 ASN A CA 1
ATOM 533 C C . ASN A 1 70 ? 2.969 10.437 -6.428 1.00 79.31 70 ASN A C 1
ATOM 535 O O . ASN A 1 70 ? 1.969 11.026 -6.839 1.00 79.31 70 ASN A O 1
ATOM 539 N N . MET A 1 71 ? 2.978 9.143 -6.121 1.00 81.88 71 MET A N 1
ATOM 540 C CA . MET A 1 71 ? 1.879 8.230 -6.409 1.00 81.88 71 MET A CA 1
ATOM 541 C C . MET A 1 71 ? 1.519 7.453 -5.155 1.00 81.88 71 MET A C 1
ATOM 543 O O . MET A 1 71 ? 2.395 6.931 -4.468 1.00 81.88 71 MET A O 1
ATOM 547 N N . TYR A 1 72 ? 0.222 7.368 -4.865 1.00 80.81 72 TYR A N 1
ATOM 548 C CA . TYR A 1 72 ? -0.262 6.831 -3.598 1.00 80.81 72 TYR A CA 1
ATOM 549 C C . TYR A 1 72 ? -1.267 5.705 -3.815 1.00 80.81 72 TYR A C 1
ATOM 551 O O . TYR A 1 72 ? -2.232 5.847 -4.570 1.00 80.81 72 TYR A O 1
ATOM 559 N N . LEU A 1 73 ? -1.050 4.612 -3.086 1.00 83.38 73 LEU A N 1
ATOM 560 C CA . LEU A 1 73 ? -2.043 3.583 -2.825 1.00 83.38 73 LEU A CA 1
ATOM 561 C C . LEU A 1 73 ? -2.584 3.810 -1.415 1.00 83.38 73 LEU A C 1
ATOM 563 O O . LEU A 1 73 ? -1.834 3.728 -0.443 1.00 83.38 73 LEU A O 1
ATOM 567 N N . VAL A 1 74 ? -3.877 4.098 -1.299 1.00 78.75 74 VAL A N 1
ATOM 568 C CA . VAL A 1 74 ? -4.521 4.324 -0.003 1.00 78.75 74 VAL A CA 1
ATOM 569 C C . VAL A 1 74 ? -5.352 3.104 0.353 1.00 78.75 74 VAL A C 1
ATOM 571 O O . VAL A 1 74 ? -6.233 2.698 -0.406 1.00 78.75 74 VAL A O 1
ATOM 574 N N . THR A 1 75 ? -5.059 2.518 1.512 1.00 78.44 75 THR A N 1
ATOM 575 C CA . THR A 1 75 ? -5.806 1.380 2.050 1.00 78.44 75 THR A CA 1
ATOM 576 C C . THR A 1 75 ? -7.125 1.844 2.679 1.00 78.44 75 THR A C 1
ATOM 578 O O . THR A 1 75 ? -7.230 2.991 3.129 1.00 78.44 75 THR A O 1
ATOM 581 N N . PRO A 1 76 ? -8.112 0.947 2.848 1.00 75.12 76 PRO A N 1
ATOM 582 C CA . PRO A 1 76 ? -9.178 1.146 3.813 1.00 75.12 76 PRO A CA 1
ATOM 583 C C . PRO A 1 76 ? -8.583 1.411 5.197 1.00 75.12 76 PRO A C 1
ATOM 585 O O . PRO A 1 76 ? -7.437 1.051 5.487 1.00 75.12 76 PRO A O 1
ATOM 588 N N . LYS A 1 77 ? -9.366 2.030 6.080 1.00 75.38 77 LYS A N 1
ATOM 589 C CA . LYS A 1 77 ? -8.916 2.255 7.453 1.00 75.38 77 LYS A CA 1
ATOM 590 C C . LYS A 1 77 ? -8.670 0.916 8.146 1.00 75.38 77 LYS A C 1
ATOM 592 O O . LYS A 1 77 ? -9.486 0.010 8.034 1.00 75.38 77 LYS A O 1
ATOM 597 N N . ILE A 1 78 ? -7.560 0.839 8.872 1.00 74.06 78 ILE A N 1
ATOM 598 C CA . ILE A 1 78 ? -7.100 -0.349 9.593 1.00 74.06 78 ILE A CA 1
ATOM 599 C C . ILE A 1 78 ? -7.269 -0.096 11.098 1.00 74.06 78 ILE A C 1
ATOM 601 O O . ILE A 1 78 ? -7.180 1.049 11.555 1.00 74.06 78 ILE A O 1
ATOM 605 N N . LYS A 1 79 ? -7.537 -1.151 11.879 1.00 78.88 79 LYS A N 1
ATOM 606 C CA . LYS A 1 79 ? -7.505 -1.071 13.348 1.00 78.88 79 LYS A CA 1
ATOM 607 C C . LYS A 1 79 ? -6.092 -0.763 13.850 1.00 78.88 79 LYS A C 1
ATOM 609 O O . LYS A 1 79 ? -5.100 -0.995 13.166 1.00 78.88 79 LYS A O 1
ATOM 614 N N . GLU A 1 80 ? -6.003 -0.244 15.066 1.00 82.00 80 GLU A N 1
ATOM 615 C CA . GLU A 1 80 ? -4.708 -0.139 15.732 1.00 82.00 80 GLU A CA 1
ATOM 616 C C . GLU A 1 80 ? -4.117 -1.532 15.988 1.00 82.00 80 GLU A C 1
ATOM 618 O O . GLU A 1 80 ? -4.847 -2.485 16.273 1.00 82.00 80 GLU A O 1
ATOM 623 N N . GLY A 1 81 ? -2.798 -1.655 15.859 1.00 84.50 81 GLY A N 1
ATOM 624 C CA . GLY A 1 81 ? -2.116 -2.937 15.981 1.00 84.50 81 GLY A CA 1
ATOM 625 C C . GLY A 1 81 ? -0.742 -2.966 15.323 1.00 84.50 81 GLY A C 1
ATOM 626 O O . GLY A 1 81 ? -0.299 -1.999 14.701 1.00 84.50 81 GLY A O 1
ATOM 627 N N . ASN A 1 82 ? -0.071 -4.107 15.470 1.00 87.38 82 ASN A N 1
ATOM 628 C CA . ASN A 1 82 ? 1.197 -4.397 14.809 1.00 87.38 82 ASN A CA 1
ATOM 629 C C . ASN A 1 82 ? 0.948 -5.359 13.6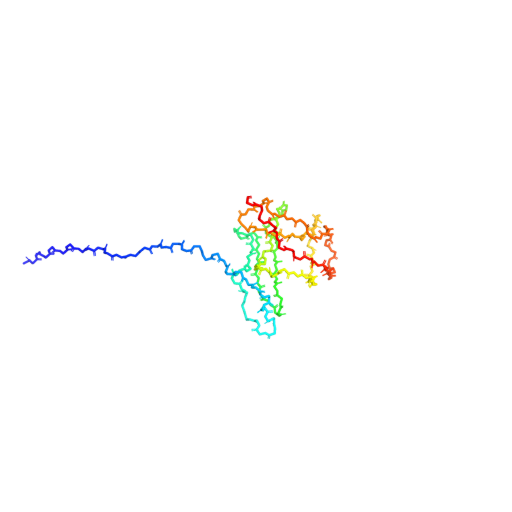47 1.00 87.38 82 ASN A C 1
ATOM 631 O O . ASN A 1 82 ? 0.289 -6.383 13.826 1.00 87.38 82 ASN A O 1
ATOM 635 N N . TYR A 1 83 ? 1.486 -5.031 12.477 1.00 85.62 83 TYR A N 1
ATOM 636 C CA . TYR A 1 83 ? 1.247 -5.762 11.239 1.00 85.62 83 TYR A CA 1
ATOM 637 C C . TYR A 1 83 ? 2.550 -6.013 10.489 1.00 85.62 83 TYR A C 1
ATOM 639 O O . TYR A 1 83 ? 3.492 -5.222 10.564 1.00 85.62 83 TYR A O 1
ATOM 647 N N . THR A 1 84 ? 2.562 -7.086 9.704 1.00 89.19 84 THR A N 1
ATOM 648 C CA . THR A 1 84 ? 3.607 -7.353 8.718 1.00 89.19 84 THR A CA 1
ATOM 649 C C . THR A 1 84 ? 3.062 -7.040 7.330 1.00 89.19 84 THR A C 1
ATOM 651 O O . THR A 1 84 ? 2.161 -7.717 6.840 1.00 89.19 84 THR A O 1
ATOM 654 N N . LEU A 1 85 ? 3.613 -6.010 6.692 1.00 87.56 85 LEU A N 1
ATOM 655 C CA . LEU A 1 85 ? 3.309 -5.638 5.316 1.00 87.56 85 LEU A CA 1
ATOM 656 C C . LEU A 1 85 ? 4.355 -6.255 4.390 1.00 87.56 85 LEU A C 1
ATOM 658 O O . LEU A 1 85 ? 5.544 -5.975 4.528 1.00 87.56 85 LEU A O 1
ATOM 662 N N . THR A 1 86 ? 3.907 -7.074 3.441 1.00 88.69 86 THR A N 1
ATOM 663 C CA . THR A 1 86 ? 4.767 -7.653 2.403 1.00 88.69 86 THR A CA 1
ATOM 664 C C . THR A 1 86 ? 4.398 -7.062 1.050 1.00 88.69 86 THR A C 1
ATOM 666 O O . THR A 1 86 ? 3.226 -7.059 0.683 1.00 88.69 86 THR A O 1
ATOM 669 N N . LEU A 1 87 ? 5.392 -6.577 0.313 1.00 89.00 87 LEU A N 1
ATOM 670 C CA . LEU A 1 87 ? 5.234 -5.929 -0.983 1.00 89.00 87 LEU A CA 1
ATOM 671 C C . LEU A 1 87 ? 6.106 -6.640 -2.014 1.00 89.00 87 LEU A C 1
ATOM 673 O O . LEU A 1 87 ? 7.293 -6.864 -1.788 1.00 89.00 87 LEU A O 1
ATOM 677 N N . ASP A 1 88 ? 5.494 -6.988 -3.136 1.00 89.25 88 ASP A N 1
ATOM 678 C CA . ASP A 1 88 ? 6.165 -7.459 -4.343 1.00 89.25 88 ASP A CA 1
ATOM 679 C C . ASP A 1 88 ? 6.264 -6.244 -5.272 1.00 89.25 88 ASP A C 1
ATOM 681 O O . ASP A 1 88 ? 5.242 -5.784 -5.783 1.00 89.25 88 ASP A O 1
ATOM 685 N N . ILE A 1 89 ? 7.442 -5.615 -5.332 1.00 87.50 89 ILE A N 1
ATOM 686 C CA . ILE A 1 89 ? 7.608 -4.279 -5.912 1.00 87.50 89 ILE A CA 1
ATOM 687 C C . ILE A 1 89 ? 8.810 -4.229 -6.853 1.00 87.50 89 ILE A C 1
ATOM 689 O O . ILE A 1 89 ? 9.933 -4.570 -6.484 1.00 87.50 89 ILE A O 1
ATOM 693 N N . SER A 1 90 ? 8.565 -3.742 -8.064 1.00 87.94 90 SER A N 1
ATOM 694 C CA . SER A 1 90 ? 9.567 -3.54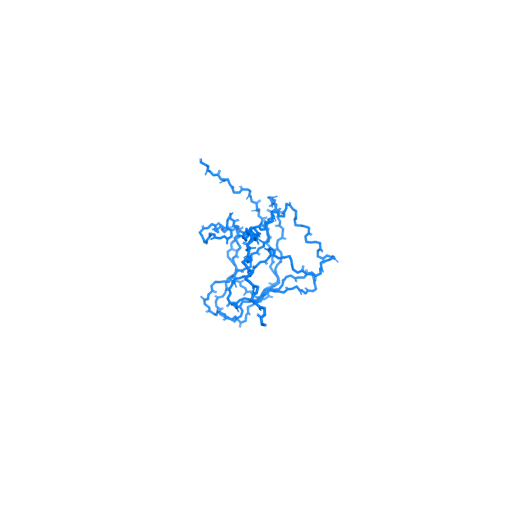0 -9.104 1.00 87.94 90 SER A CA 1
ATOM 695 C C . SER A 1 90 ? 9.584 -2.087 -9.557 1.00 87.94 90 SER A C 1
ATOM 697 O O . SER A 1 90 ? 8.560 -1.405 -9.518 1.00 87.94 90 SER A O 1
ATOM 699 N N . ASP A 1 91 ? 10.744 -1.637 -10.018 1.00 85.31 91 ASP A N 1
ATOM 700 C CA . ASP A 1 91 ? 10.919 -0.338 -10.657 1.00 85.31 91 ASP A CA 1
ATOM 701 C C . ASP A 1 91 ? 11.278 -0.553 -12.132 1.00 85.31 91 ASP A C 1
ATOM 703 O O . ASP A 1 91 ? 12.105 -1.408 -12.450 1.00 85.31 91 ASP A O 1
ATOM 707 N N . ASN A 1 92 ? 10.650 0.219 -13.019 1.00 79.50 92 ASN A N 1
ATOM 708 C CA . ASN A 1 92 ? 10.925 0.209 -14.457 1.00 79.50 92 ASN A CA 1
ATOM 709 C C . ASN A 1 92 ? 11.976 1.262 -14.864 1.00 79.50 92 ASN A C 1
ATOM 711 O O . ASN A 1 92 ? 12.257 1.411 -16.053 1.00 79.50 92 ASN A O 1
ATOM 715 N N . GLY A 1 93 ? 12.567 1.974 -13.900 1.00 75.94 93 GLY A N 1
ATOM 716 C CA . GLY A 1 93 ? 13.703 2.870 -14.090 1.00 75.94 93 GLY A CA 1
ATOM 717 C C . GLY A 1 93 ? 13.490 4.250 -13.466 1.00 75.94 93 GLY A C 1
ATOM 718 O O . GLY A 1 93 ? 12.371 4.743 -13.360 1.00 75.94 93 GLY A O 1
ATOM 719 N N . GLY A 1 94 ? 14.600 4.903 -13.112 1.00 77.38 94 GLY A N 1
ATOM 720 C CA . GLY A 1 94 ? 14.621 6.213 -12.459 1.00 77.38 94 GLY A CA 1
ATOM 721 C C . GLY A 1 94 ? 15.098 6.148 -11.007 1.00 77.38 94 GLY A C 1
ATOM 722 O O . GLY A 1 94 ? 15.615 5.132 -10.541 1.00 77.38 94 GLY A O 1
ATOM 723 N N . GLU A 1 95 ? 14.962 7.264 -10.293 1.00 81.81 95 GLU A N 1
ATOM 724 C CA . GLU A 1 95 ? 15.210 7.331 -8.852 1.00 81.81 95 GLU A CA 1
ATOM 725 C C . GLU A 1 95 ? 13.879 7.212 -8.111 1.00 81.81 95 GLU A C 1
ATOM 727 O O . GLU A 1 95 ? 13.194 8.203 -7.868 1.00 81.81 95 GLU A O 1
ATOM 732 N N . THR A 1 96 ? 13.490 5.980 -7.778 1.00 84.94 96 THR A N 1
ATOM 733 C CA . THR A 1 96 ? 12.255 5.711 -7.035 1.00 84.94 96 THR A CA 1
ATOM 734 C C . THR A 1 96 ? 12.541 5.253 -5.606 1.00 84.94 96 THR A C 1
ATOM 736 O O . THR A 1 96 ? 13.465 4.478 -5.320 1.00 84.94 96 THR A O 1
ATOM 739 N N . ALA A 1 97 ? 11.714 5.734 -4.681 1.00 89.38 97 ALA A N 1
ATOM 740 C CA . ALA A 1 97 ? 11.709 5.307 -3.293 1.00 89.38 97 ALA A CA 1
ATOM 741 C C . ALA A 1 97 ? 10.293 4.899 -2.884 1.00 89.38 97 ALA A C 1
ATOM 743 O O . ALA A 1 97 ? 9.310 5.559 -3.212 1.00 89.38 97 ALA A O 1
ATOM 744 N N . LEU A 1 98 ? 10.206 3.800 -2.143 1.00 90.31 98 LEU A N 1
ATOM 745 C CA . LEU A 1 98 ? 9.001 3.383 -1.451 1.00 90.31 98 LEU A CA 1
ATOM 746 C C . LEU A 1 98 ? 8.976 4.033 -0.071 1.00 90.31 98 LEU A C 1
ATOM 748 O O . LEU A 1 98 ? 9.878 3.807 0.743 1.00 90.31 98 LEU A O 1
ATOM 752 N N . GLU A 1 99 ? 7.897 4.755 0.202 1.00 90.62 99 GLU A N 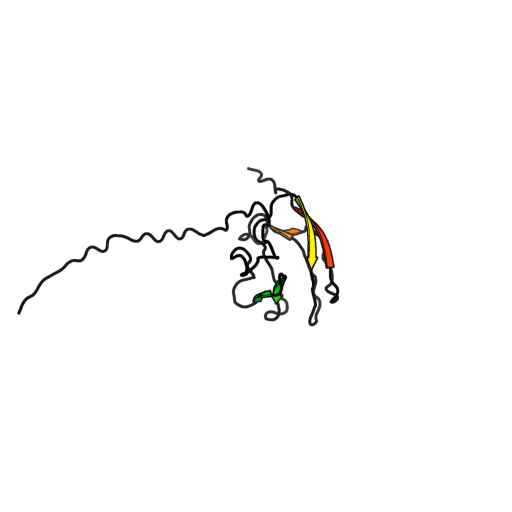1
ATOM 753 C CA . GLU A 1 99 ? 7.589 5.317 1.511 1.00 90.62 99 GLU A CA 1
ATOM 754 C C . GLU A 1 99 ? 6.252 4.784 2.025 1.00 90.62 99 GLU A C 1
ATOM 756 O O . GLU A 1 99 ? 5.323 4.535 1.256 1.00 90.62 99 GLU A O 1
ATOM 761 N N . ILE A 1 100 ? 6.165 4.583 3.341 1.00 90.31 100 ILE A N 1
ATOM 762 C CA . ILE A 1 100 ? 4.965 4.066 3.997 1.00 90.31 100 ILE A CA 1
ATOM 763 C C . ILE A 1 100 ? 4.542 5.070 5.059 1.00 90.31 100 ILE A C 1
ATOM 765 O O . ILE A 1 100 ? 5.289 5.367 5.997 1.00 90.31 100 ILE A O 1
ATOM 769 N N . PHE A 1 101 ? 3.313 5.552 4.918 1.00 87.69 101 PHE A N 1
ATOM 770 C CA . PHE A 1 101 ? 2.723 6.550 5.794 1.00 87.69 101 PHE A CA 1
ATOM 771 C C . PHE A 1 101 ? 1.469 6.007 6.474 1.00 87.69 101 PHE A C 1
ATOM 773 O O . PHE A 1 101 ? 0.743 5.184 5.921 1.00 87.69 101 PHE A O 1
ATOM 780 N N . SER A 1 102 ? 1.192 6.523 7.667 1.00 84.75 102 SER A N 1
ATOM 781 C CA . SER A 1 102 ? -0.143 6.506 8.258 1.00 84.75 102 SER A CA 1
ATOM 782 C C . SER A 1 102 ? -0.853 7.818 7.946 1.00 84.75 102 SER A C 1
ATOM 784 O O . SER A 1 102 ? -0.214 8.865 7.855 1.00 84.75 102 SER A O 1
ATOM 786 N N . VAL A 1 103 ? -2.171 7.751 7.776 1.00 75.56 103 VAL A N 1
ATOM 787 C CA . VAL A 1 103 ? -3.017 8.891 7.415 1.00 75.56 103 VAL A CA 1
ATOM 788 C C . VAL A 1 103 ? -4.103 9.041 8.462 1.00 75.56 103 VAL A C 1
ATOM 790 O O . VAL A 1 103 ? -4.854 8.093 8.701 1.00 75.56 103 VAL A O 1
ATOM 793 N N . SER A 1 104 ? -4.219 10.221 9.074 1.00 70.12 104 SER A N 1
ATOM 794 C CA . SER A 1 104 ? -5.370 10.519 9.937 1.00 70.12 104 SER A CA 1
ATOM 795 C C . SER A 1 104 ? -6.590 10.974 9.132 1.00 70.12 104 SER A C 1
ATOM 797 O O . SER A 1 104 ? -7.719 10.719 9.554 1.00 70.12 104 SER A O 1
ATOM 799 N N . ASN A 1 105 ? -6.380 11.591 7.962 1.00 67.00 105 ASN A N 1
ATOM 800 C CA . ASN A 1 105 ? -7.437 12.051 7.068 1.00 67.00 105 ASN A CA 1
ATOM 801 C C . ASN A 1 105 ? -7.035 11.921 5.584 1.00 67.00 105 ASN A C 1
ATOM 803 O O . ASN A 1 105 ? -6.179 12.650 5.097 1.00 67.00 105 ASN A O 1
ATOM 807 N N . ALA A 1 106 ? -7.707 11.038 4.837 1.00 61.34 106 ALA A N 1
ATOM 808 C CA . ALA A 1 106 ? -7.427 10.789 3.415 1.00 61.34 106 ALA A CA 1
ATOM 809 C C . ALA A 1 106 ? -7.671 12.000 2.493 1.00 61.34 106 ALA A C 1
ATOM 811 O O . ALA A 1 106 ? -7.260 11.984 1.338 1.00 61.34 106 ALA A O 1
ATOM 812 N N . SER A 1 107 ? -8.353 13.040 2.979 1.00 62.41 107 SER A N 1
ATOM 813 C CA . SER A 1 107 ? -8.570 14.296 2.253 1.00 62.41 107 SER A CA 1
ATOM 814 C C . SER A 1 107 ? -7.557 15.391 2.610 1.00 62.41 107 SER A C 1
ATOM 816 O O . SER A 1 107 ? -7.587 16.451 1.992 1.00 62.41 107 SER A O 1
ATOM 818 N N . ASP A 1 108 ? -6.673 15.164 3.588 1.00 66.56 108 ASP A N 1
ATOM 819 C CA . ASP A 1 108 ? -5.658 16.131 4.016 1.00 66.56 108 ASP A CA 1
ATOM 820 C C . ASP A 1 108 ? -4.251 15.609 3.725 1.00 66.56 108 ASP A C 1
ATOM 822 O O . ASP A 1 108 ? -3.732 14.718 4.408 1.00 66.56 108 ASP A O 1
ATOM 826 N N . SER A 1 109 ? -3.602 16.227 2.738 1.00 61.78 109 SER A N 1
ATOM 827 C CA . SER A 1 109 ? -2.264 15.848 2.308 1.00 61.78 109 SER A CA 1
ATOM 828 C C . SER A 1 109 ? -1.148 16.222 3.289 1.00 61.78 109 SER A C 1
ATOM 830 O O . SER A 1 109 ? 0.010 15.912 3.034 1.00 61.78 109 SER A O 1
ATOM 832 N N . LYS A 1 110 ? -1.455 16.910 4.394 1.00 70.50 110 LYS A N 1
ATOM 833 C CA . LYS A 1 110 ? -0.498 17.216 5.470 1.00 70.50 110 LYS A CA 1
ATOM 834 C C . LYS A 1 110 ? -0.589 16.232 6.631 1.00 70.50 110 LYS A C 1
ATOM 836 O O . LYS A 1 110 ? 0.234 16.279 7.539 1.00 70.50 110 LYS A O 1
ATOM 841 N N . SER A 1 111 ? -1.571 15.335 6.594 1.00 71.44 111 SER A N 1
ATOM 842 C CA . SER A 1 111 ? -1.840 14.387 7.672 1.00 71.44 111 SER A CA 1
ATOM 843 C C . SER A 1 111 ? -1.031 13.084 7.591 1.00 71.44 111 SER A C 1
ATOM 845 O O . SER A 1 111 ? -1.205 12.201 8.435 1.00 71.44 111 SER A O 1
ATOM 847 N N . TYR A 1 112 ? -0.147 12.956 6.593 1.00 79.81 112 TYR A N 1
ATOM 848 C CA . TYR A 1 112 ? 0.738 11.804 6.431 1.00 79.81 112 TYR A CA 1
ATOM 849 C C . TYR A 1 112 ? 1.851 11.820 7.481 1.00 79.81 112 TYR A C 1
ATOM 851 O O . TYR A 1 112 ? 2.637 12.761 7.565 1.00 79.81 112 TYR A O 1
ATOM 859 N N . VAL A 1 113 ? 1.967 10.735 8.241 1.00 84.81 113 VAL A N 1
ATOM 860 C CA . VAL A 1 113 ? 3.080 10.507 9.168 1.00 84.81 113 VAL A CA 1
ATOM 861 C C . VAL A 1 113 ? 3.831 9.269 8.714 1.00 84.81 113 VAL A C 1
ATOM 863 O O . VAL A 1 113 ? 3.230 8.202 8.594 1.00 84.81 113 VAL A O 1
ATOM 866 N N . SER A 1 114 ? 5.134 9.397 8.459 1.00 87.19 114 SER A N 1
ATOM 867 C CA . SER A 1 114 ? 5.976 8.264 8.060 1.00 87.19 114 SER A CA 1
ATOM 868 C C . SER A 1 114 ? 6.036 7.225 9.183 1.00 87.19 114 SER A C 1
ATOM 870 O O . SER A 1 114 ? 6.295 7.563 10.338 1.00 87.19 114 SER A O 1
ATOM 872 N N . ILE A 1 115 ? 5.769 5.962 8.847 1.00 88.06 115 ILE A N 1
ATOM 873 C CA . ILE A 1 115 ? 5.755 4.834 9.798 1.00 88.06 115 ILE A CA 1
ATOM 874 C C . ILE A 1 115 ? 6.792 3.757 9.465 1.00 88.06 115 ILE A C 1
ATOM 876 O O . ILE A 1 115 ? 6.934 2.786 10.206 1.00 88.06 115 ILE A O 1
ATOM 880 N N . ALA A 1 116 ? 7.538 3.935 8.375 1.00 88.88 116 ALA A N 1
ATOM 881 C CA . ALA A 1 116 ? 8.694 3.125 8.023 1.00 88.88 116 ALA A CA 1
ATOM 882 C C . ALA A 1 116 ? 9.746 4.000 7.334 1.00 88.88 116 ALA A C 1
ATOM 884 O O . ALA A 1 116 ? 9.413 4.985 6.678 1.00 88.88 116 ALA A O 1
ATOM 885 N N . LYS A 1 117 ? 11.025 3.628 7.456 1.00 88.69 117 LYS A N 1
ATOM 886 C CA . LYS A 1 117 ? 12.097 4.329 6.740 1.00 88.69 117 LYS A CA 1
ATOM 887 C C . LYS A 1 117 ? 11.895 4.182 5.223 1.00 88.69 117 LYS A C 1
ATOM 889 O O . LYS A 1 117 ? 11.617 3.060 4.786 1.00 88.69 117 LYS A O 1
ATOM 894 N N . PRO A 1 118 ? 12.086 5.258 4.437 1.00 89.75 118 PRO A N 1
ATOM 895 C CA . PRO A 1 118 ? 12.097 5.174 2.983 1.00 89.75 118 PRO A CA 1
ATOM 896 C C . PRO A 1 118 ? 13.053 4.087 2.500 1.00 89.75 118 PRO A C 1
ATOM 898 O O . PRO A 1 118 ? 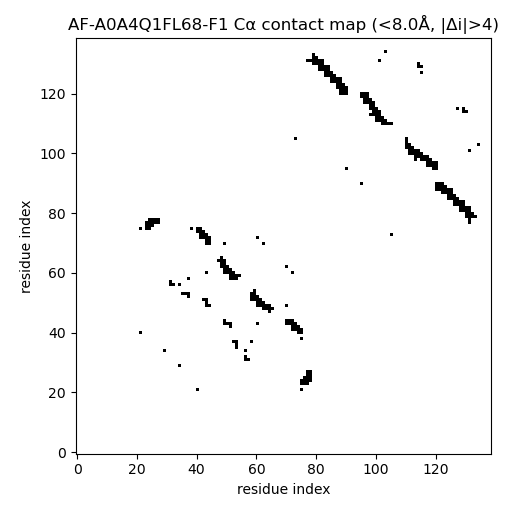14.113 3.861 3.093 1.00 89.75 118 PRO A O 1
ATOM 901 N N . SER A 1 119 ? 12.685 3.400 1.424 1.00 89.69 119 SER A N 1
ATOM 902 C CA . SER A 1 119 ? 13.500 2.313 0.892 1.00 89.69 119 SER A CA 1
ATOM 903 C C . SER A 1 119 ? 13.548 2.340 -0.631 1.00 89.69 119 SER A C 1
ATOM 905 O O . SER A 1 119 ? 12.518 2.473 -1.284 1.00 89.69 119 SER A O 1
ATOM 907 N N . LYS A 1 120 ? 14.739 2.165 -1.206 1.00 89.81 120 LYS A N 1
ATOM 908 C CA . LYS A 1 120 ? 14.912 2.068 -2.662 1.00 89.81 120 LYS A CA 1
ATOM 909 C C . LYS A 1 120 ? 14.225 0.820 -3.210 1.00 89.81 120 LYS A C 1
ATOM 911 O O . LYS A 1 120 ? 14.315 -0.234 -2.580 1.00 89.81 120 LYS A O 1
ATOM 916 N N . ILE A 1 121 ? 13.580 0.906 -4.366 1.00 88.69 121 ILE A N 1
ATOM 917 C CA . ILE A 1 121 ? 12.969 -0.252 -5.027 1.00 88.69 121 ILE A CA 1
ATOM 918 C C . ILE A 1 121 ? 14.055 -1.000 -5.816 1.00 88.69 121 ILE A C 1
ATOM 920 O O . ILE A 1 121 ? 14.750 -0.402 -6.631 1.00 88.69 121 ILE A O 1
ATOM 924 N N . THR A 1 122 ? 14.248 -2.292 -5.531 1.00 84.88 122 THR A N 1
ATOM 925 C CA . THR A 1 122 ? 15.315 -3.119 -6.140 1.00 84.88 122 THR A CA 1
ATOM 926 C C . THR A 1 122 ? 14.788 -4.299 -6.956 1.00 84.88 122 THR A C 1
ATOM 928 O O . THR A 1 122 ? 15.587 -5.035 -7.518 1.00 84.88 122 THR A O 1
ATOM 931 N N . GLY A 1 123 ? 13.464 -4.478 -7.044 1.00 82.94 123 GLY A N 1
ATOM 932 C CA . GLY A 1 123 ? 12.834 -5.637 -7.692 1.00 82.94 123 GLY A CA 1
ATOM 933 C C . GLY A 1 123 ? 12.607 -6.831 -6.762 1.00 82.94 123 GLY A C 1
ATOM 934 O O . GLY A 1 123 ? 11.917 -7.773 -7.140 1.00 82.94 123 GLY A O 1
ATOM 935 N N . ASP A 1 124 ? 13.142 -6.788 -5.541 1.00 85.75 124 ASP A N 1
ATOM 936 C CA . ASP A 1 124 ? 12.957 -7.845 -4.551 1.00 85.75 124 ASP A CA 1
ATOM 937 C C . ASP A 1 124 ? 11.709 -7.619 -3.694 1.00 85.75 124 ASP A C 1
ATOM 939 O O . ASP A 1 124 ? 11.307 -6.485 -3.402 1.00 85.75 124 ASP A O 1
ATOM 943 N N . LYS A 1 125 ? 11.150 -8.722 -3.186 1.00 90.06 125 LYS A N 1
ATOM 944 C CA . LYS A 1 125 ? 10.106 -8.684 -2.159 1.00 90.06 125 LYS A CA 1
ATOM 945 C C . LYS A 1 125 ? 10.601 -7.924 -0.924 1.00 90.06 125 LYS A C 1
ATOM 947 O O . LYS A 1 125 ? 11.665 -8.220 -0.381 1.00 90.06 125 LYS A O 1
ATOM 952 N N . LYS A 1 126 ? 9.776 -7.006 -0.420 1.00 90.88 126 LYS A N 1
ATOM 953 C CA . LYS A 1 126 ? 10.032 -6.244 0.807 1.00 90.88 126 LYS A CA 1
ATOM 954 C C . LYS A 1 126 ? 9.058 -6.601 1.912 1.00 90.88 126 LYS A C 1
ATOM 956 O O . LYS A 1 126 ? 7.864 -6.740 1.664 1.00 90.88 126 LYS A O 1
ATOM 961 N N . THR A 1 127 ? 9.566 -6.656 3.138 1.00 92.50 127 THR A N 1
ATOM 962 C CA . THR A 1 127 ? 8.773 -6.924 4.339 1.00 92.50 127 THR A CA 1
ATOM 963 C C . THR A 1 127 ? 9.002 -5.823 5.365 1.00 92.50 127 THR A C 1
ATOM 965 O O . THR A 1 127 ? 10.142 -5.513 5.706 1.00 92.50 127 THR A O 1
ATOM 968 N N . PHE A 1 128 ? 7.916 -5.252 5.878 1.00 90.75 128 PHE A N 1
ATOM 969 C CA . PHE A 1 128 ? 7.924 -4.193 6.880 1.00 90.75 128 PHE A CA 1
ATOM 970 C C . PHE A 1 128 ? 7.093 -4.610 8.086 1.00 90.75 128 PHE A C 1
ATOM 972 O O . PHE A 1 128 ? 5.958 -5.057 7.938 1.00 90.75 128 PHE A O 1
ATOM 979 N N . ASN A 1 129 ? 7.634 -4.402 9.282 1.00 91.19 129 ASN A N 1
ATOM 980 C CA . ASN A 1 129 ? 6.854 -4.468 10.511 1.00 91.19 129 ASN A CA 1
ATOM 981 C C . ASN A 1 129 ? 6.373 -3.054 10.834 1.00 91.19 129 ASN A C 1
ATOM 983 O O . ASN A 1 129 ? 7.185 -2.185 11.149 1.00 91.19 129 ASN A O 1
ATOM 987 N N . ILE A 1 130 ? 5.069 -2.820 10.710 1.00 88.19 130 ILE A N 1
ATOM 988 C CA . ILE A 1 130 ? 4.447 -1.512 10.919 1.00 88.19 130 ILE A CA 1
ATOM 989 C C . ILE A 1 130 ? 3.577 -1.536 12.173 1.00 88.19 130 ILE A C 1
ATOM 991 O O . ILE A 1 130 ? 2.933 -2.538 12.485 1.00 88.19 130 ILE A O 1
ATOM 995 N N . SER A 1 131 ? 3.549 -0.414 12.887 1.00 86.31 131 SER A N 1
ATOM 996 C CA . SER A 1 131 ? 2.697 -0.221 14.059 1.00 86.31 131 SER A CA 1
ATOM 997 C C . SER A 1 131 ? 1.716 0.906 13.769 1.00 86.31 131 SER A C 1
ATOM 999 O O . SER A 1 131 ? 2.115 2.057 13.593 1.00 86.31 131 SER A O 1
ATOM 1001 N N . ILE A 1 132 ? 0.431 0.568 13.691 1.00 82.12 132 ILE A N 1
ATOM 1002 C CA . ILE A 1 132 ? -0.648 1.534 13.506 1.00 82.12 132 ILE A CA 1
ATOM 1003 C C . ILE A 1 132 ? -1.160 1.907 14.890 1.00 82.12 132 ILE A C 1
ATOM 1005 O O . ILE A 1 132 ? -1.732 1.079 15.597 1.00 82.12 132 ILE A O 1
ATOM 1009 N N . LYS A 1 133 ? -0.940 3.159 15.284 1.00 76.31 133 LYS A N 1
ATOM 1010 C CA . LYS A 1 133 ? -1.429 3.706 16.551 1.00 76.31 133 LYS A CA 1
ATOM 1011 C C . LYS A 1 133 ? -2.668 4.548 16.296 1.00 76.31 133 LYS A C 1
ATOM 1013 O O . LYS A 1 133 ? -2.750 5.238 15.279 1.00 76.31 133 LYS A O 1
ATOM 1018 N N . LYS A 1 134 ? -3.610 4.553 17.241 1.00 64.94 134 LYS A N 1
ATOM 1019 C CA . LYS A 1 134 ? -4.661 5.569 17.264 1.00 64.94 134 LYS A CA 1
ATOM 1020 C C . LYS A 1 134 ? -4.000 6.941 17.373 1.00 64.94 134 LYS A C 1
ATOM 1022 O O . LYS A 1 134 ? -3.325 7.234 18.357 1.00 64.94 134 LYS A O 1
ATOM 1027 N N . ILE A 1 135 ? -4.173 7.761 16.343 1.00 57.59 135 ILE A N 1
ATOM 1028 C CA . ILE A 1 135 ? -3.682 9.136 16.352 1.00 57.59 135 ILE A CA 1
ATOM 1029 C C . ILE A 1 135 ? -4.553 9.900 17.362 1.00 57.59 135 ILE A C 1
ATOM 1031 O O . ILE A 1 135 ? -5.778 9.914 17.195 1.00 57.59 135 ILE A O 1
ATOM 1035 N N . PRO A 1 136 ? -3.980 10.459 18.445 1.00 41.69 136 PRO A N 1
ATOM 1036 C CA . PRO A 1 136 ? -4.753 11.220 19.412 1.00 41.69 136 PRO A CA 1
ATOM 1037 C C . PRO A 1 136 ? -5.285 12.476 18.723 1.00 41.69 136 PRO A C 1
ATOM 1039 O O . PRO A 1 136 ? -4.519 13.296 18.220 1.00 41.69 136 PRO A O 1
ATOM 1042 N N . ILE A 1 137 ? -6.609 12.604 18.672 1.00 40.38 137 ILE A N 1
ATOM 1043 C CA . ILE A 1 137 ? -7.258 13.860 18.313 1.00 40.38 137 ILE A CA 1
ATOM 1044 C C . ILE A 1 137 ? -7.152 14.721 19.569 1.00 40.38 137 ILE A C 1
ATOM 1046 O O . ILE A 1 137 ? -7.860 14.473 20.544 1.00 40.38 137 ILE A O 1
ATOM 1050 N N . TRP A 1 138 ? -6.213 15.661 19.583 1.00 35.75 138 TRP A N 1
ATOM 1051 C CA . TRP A 1 138 ? -6.206 16.718 20.588 1.00 35.75 138 TRP A CA 1
ATOM 1052 C C . TRP A 1 138 ? -7.338 17.687 20.218 1.00 35.75 138 TRP A C 1
ATOM 1054 O O .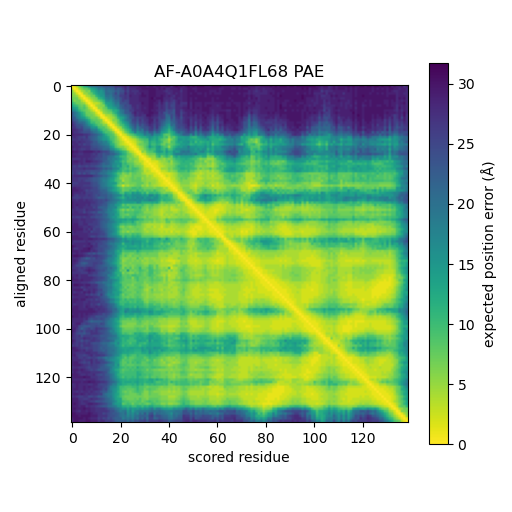 TRP A 1 138 ? -7.325 18.235 19.115 1.00 35.75 138 TRP A O 1
ATOM 1064 N N . VAL A 1 139 ? -8.347 17.788 21.090 1.00 37.16 139 VAL A N 1
ATOM 1065 C CA . VAL A 1 139 ? -9.432 18.787 21.030 1.00 37.16 139 VAL A CA 1
ATOM 1066 C C . VAL A 1 139 ? -8.979 20.035 21.767 1.00 37.16 139 VAL A C 1
ATOM 1068 O O . VAL A 1 139 ? -8.394 19.860 22.861 1.00 37.16 139 VAL A O 1
#

Mean predicted aligned error: 12.42 Å

Sequence (139 aa):
MKRVVLAGLITMGGFLTATAQCKTESTIVENFDTWKDINKCWTAQAGGKTMLYASDKKIIFYSMNSPGENMYLVTPKIKEGNYTLTLDISDNGGETALEIFSVSNASDSKSYVSIAKPSKITGDKKTFNISIKKIPIWV

pLDDT: mean 71.19, std 16.0, range [35.16, 92.5]

Foldseek 3Di:
DDDDDDDDDPDDDDPPPPVPPDDQPAAPPPVLVPHDFDDPQWDKDPDPQKDWGDDSSDIDIDRDRDPPDDIDTDDGHYHFDKDKDKDQDADPDDFDKDWDWDAPDPVDPVRTDTFDDIDTHDRDMDIDTGGGDDDDDDD